Protein AF-A0AAP5JY14-F1 (afdb_monomer)

Sequence (94 aa):
MHPDQSAIIVQSLVLEIAELKVFYSMFVTVSALSHNLTVKIESKDKGYQDMYYGFLGYPVSQAADITVFKATVVPVKKPRLKGGFPGKNRVYTL

Seconda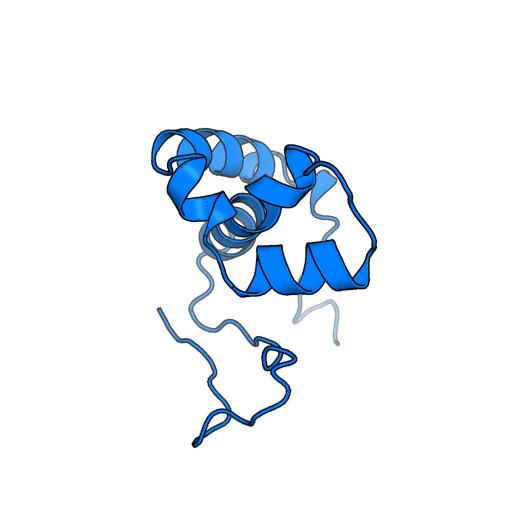ry structure (DSSP, 8-state):
--TTT-----GGG-HHHHHHHHHHHTTS-HHHHHT-HHHHHHHHHTT-SS--HHHHTHHHHHHHHHHHTT-SEEE-PPP--TT--SS---EEE-

Mean predicted aligned error: 7.08 Å

Structure (mmCIF, N/CA/C/O backbone):
data_AF-A0AAP5JY14-F1
#
_entry.id   AF-A0AAP5JY14-F1
#
loop_
_atom_site.group_PDB
_atom_site.id
_atom_site.type_symbol
_atom_site.label_atom_id
_atom_site.label_alt_id
_atom_site.label_comp_id
_atom_site.label_asym_id
_atom_site.label_entity_id
_atom_site.label_seq_id
_atom_site.pdbx_PDB_ins_code
_atom_site.Cartn_x
_atom_site.Cartn_y
_atom_site.Cartn_z
_atom_site.occupancy
_atom_site.B_iso_or_equiv
_atom_site.auth_seq_id
_atom_site.auth_comp_id
_atom_site.auth_asym_id
_atom_site.auth_atom_id
_atom_site.pdbx_PDB_model_num
ATOM 1 N N . MET A 1 1 ? 14.930 -18.155 -5.246 1.00 64.88 1 MET A N 1
ATOM 2 C CA . MET A 1 1 ? 14.545 -17.098 -6.205 1.00 64.88 1 MET A CA 1
ATOM 3 C C . MET A 1 1 ? 15.746 -16.868 -7.102 1.00 64.88 1 MET A C 1
ATOM 5 O O . MET A 1 1 ? 16.837 -16.725 -6.562 1.00 64.88 1 MET A O 1
ATOM 9 N N . HIS A 1 2 ? 15.562 -16.917 -8.419 1.00 83.50 2 HIS A N 1
ATOM 10 C CA . HIS A 1 2 ? 16.630 -16.733 -9.404 1.00 83.50 2 HIS A CA 1
ATOM 11 C C . HIS A 1 2 ? 16.506 -15.316 -10.000 1.00 83.50 2 HIS A C 1
ATOM 13 O O . HI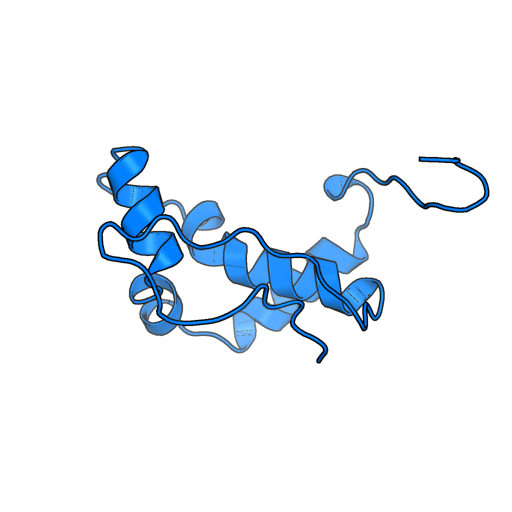S A 1 2 ? 15.422 -14.997 -10.492 1.00 83.50 2 HIS A O 1
ATOM 19 N N . PRO A 1 3 ? 17.530 -14.440 -9.901 1.00 82.25 3 PRO A N 1
ATOM 20 C CA . PRO A 1 3 ? 17.420 -13.025 -10.295 1.00 82.25 3 PRO A CA 1
ATOM 21 C C . PRO A 1 3 ? 17.064 -12.791 -11.771 1.00 82.25 3 PRO A C 1
ATOM 23 O O . PRO A 1 3 ? 16.471 -11.778 -12.115 1.00 82.25 3 PRO A O 1
ATOM 26 N N . ASP A 1 4 ? 17.403 -13.737 -12.640 1.00 89.56 4 ASP A N 1
ATOM 27 C CA . ASP A 1 4 ? 17.100 -13.756 -14.075 1.00 89.56 4 ASP A CA 1
ATOM 28 C C . ASP A 1 4 ? 15.634 -14.104 -14.387 1.00 89.56 4 ASP A C 1
ATOM 30 O O . ASP A 1 4 ? 15.144 -13.823 -15.477 1.00 89.56 4 ASP A O 1
ATOM 34 N N . GLN A 1 5 ? 14.915 -14.682 -13.423 1.00 89.69 5 GLN A N 1
ATOM 35 C CA . GLN A 1 5 ? 13.518 -15.115 -13.562 1.00 89.69 5 GLN A CA 1
ATOM 36 C C . GLN A 1 5 ? 12.573 -14.354 -12.629 1.00 89.69 5 GLN A C 1
ATOM 38 O O . GLN A 1 5 ? 11.372 -14.621 -12.585 1.00 89.69 5 GLN A O 1
ATOM 43 N N . SER A 1 6 ? 13.103 -13.465 -11.793 1.00 90.88 6 SER A N 1
ATOM 44 C CA . SER A 1 6 ? 12.348 -12.801 -10.737 1.00 90.88 6 SER A CA 1
ATOM 45 C C . SER A 1 6 ? 12.876 -11.396 -10.507 1.00 90.88 6 SER A C 1
ATOM 47 O O . SER A 1 6 ? 14.051 -11.211 -10.209 1.00 90.88 6 SER A O 1
ATOM 49 N N . ALA A 1 7 ? 11.983 -10.412 -10.561 1.00 92.12 7 ALA A N 1
ATOM 50 C CA . ALA A 1 7 ? 12.304 -9.051 -10.165 1.00 92.12 7 ALA A CA 1
ATOM 51 C C . ALA A 1 7 ? 12.162 -8.907 -8.643 1.00 92.12 7 ALA A C 1
ATOM 53 O O . ALA A 1 7 ? 11.082 -9.114 -8.088 1.00 92.12 7 ALA A O 1
ATOM 54 N N . ILE A 1 8 ? 13.252 -8.537 -7.972 1.00 93.06 8 ILE A N 1
ATOM 55 C CA . ILE A 1 8 ? 13.233 -8.082 -6.581 1.00 93.06 8 ILE A CA 1
ATOM 56 C C . ILE A 1 8 ? 13.512 -6.588 -6.610 1.00 93.06 8 ILE A C 1
ATOM 58 O O . ILE A 1 8 ? 14.533 -6.151 -7.136 1.00 93.06 8 ILE A O 1
ATOM 62 N N . ILE A 1 9 ? 12.595 -5.814 -6.048 1.00 93.56 9 ILE A N 1
ATOM 63 C CA . ILE A 1 9 ? 12.647 -4.356 -6.063 1.00 93.56 9 ILE A CA 1
ATOM 64 C C . ILE A 1 9 ? 12.457 -3.802 -4.656 1.00 93.56 9 ILE A C 1
ATOM 66 O O . ILE A 1 9 ? 11.860 -4.441 -3.788 1.00 93.56 9 ILE A O 1
ATOM 70 N N . VAL A 1 10 ? 12.934 -2.579 -4.448 1.00 96.31 10 VAL A N 1
ATOM 71 C CA . VAL A 1 10 ? 12.615 -1.792 -3.258 1.00 96.31 10 VAL A CA 1
ATOM 72 C C . VAL A 1 10 ? 11.450 -0.876 -3.617 1.00 96.31 10 VAL A C 1
ATOM 74 O O . VAL A 1 10 ? 11.593 -0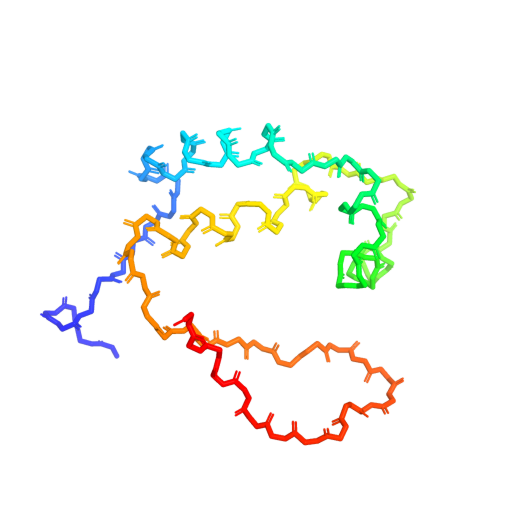.025 -4.488 1.00 96.31 10 VAL A O 1
ATOM 77 N N . GLN A 1 11 ? 10.302 -1.047 -2.953 1.00 96.56 11 GLN A N 1
ATOM 78 C CA . GLN A 1 11 ? 9.054 -0.333 -3.269 1.00 96.56 11 GLN A CA 1
ATOM 79 C C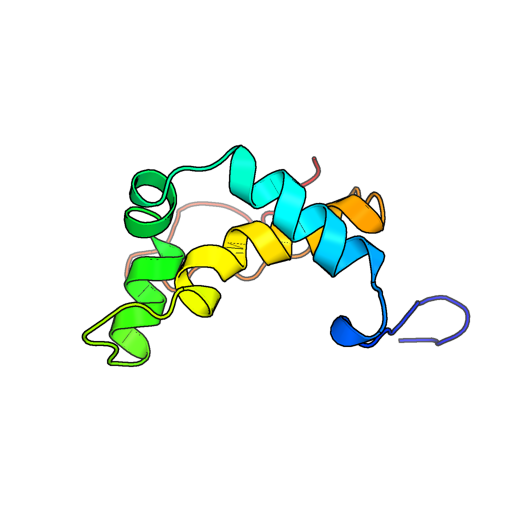 . GLN A 1 11 ? 9.239 1.191 -3.335 1.00 96.56 11 GLN A C 1
ATOM 81 O O . GLN A 1 11 ? 8.721 1.836 -4.239 1.00 96.56 11 GLN A O 1
ATOM 86 N N . SER A 1 12 ? 10.034 1.764 -2.429 1.00 96.62 12 SER A N 1
ATOM 87 C CA . SER A 1 12 ? 10.277 3.209 -2.376 1.00 96.62 12 SER A CA 1
ATOM 88 C C . SER A 1 12 ? 11.100 3.754 -3.547 1.00 96.62 12 SER A C 1
ATOM 90 O O . SER A 1 12 ? 11.219 4.968 -3.677 1.00 96.62 12 SER A O 1
ATOM 92 N N . LEU A 1 13 ? 11.699 2.886 -4.369 1.00 97.69 13 LEU A N 1
ATOM 93 C CA . LEU A 1 13 ? 12.449 3.273 -5.568 1.00 97.69 13 LEU A CA 1
ATOM 94 C C . LEU A 1 13 ? 11.589 3.256 -6.843 1.00 97.69 13 LEU A C 1
ATOM 96 O O . LEU A 1 13 ? 12.098 3.583 -7.909 1.00 97.69 13 LEU A O 1
ATOM 100 N N . VAL A 1 14 ? 10.305 2.894 -6.744 1.00 97.19 14 VAL A N 1
ATOM 101 C CA . VAL A 1 14 ? 9.354 2.889 -7.866 1.00 97.19 14 VAL A CA 1
ATOM 102 C C . VAL A 1 14 ? 8.351 4.024 -7.660 1.00 97.19 14 VAL A C 1
ATOM 104 O O . VAL A 1 14 ? 7.405 3.905 -6.877 1.00 97.19 14 VAL A O 1
ATOM 107 N N . LEU A 1 15 ? 8.579 5.154 -8.330 1.00 97.38 15 LEU A N 1
ATOM 108 C CA . LEU A 1 15 ? 7.795 6.383 -8.146 1.00 97.38 15 LEU A CA 1
ATOM 109 C C . LEU A 1 15 ? 6.334 6.212 -8.578 1.00 97.38 15 LEU A C 1
ATOM 111 O O . LEU A 1 15 ? 5.431 6.758 -7.945 1.00 97.38 15 LEU A O 1
ATOM 115 N N . GLU A 1 16 ? 6.095 5.374 -9.580 1.00 97.81 16 GLU A N 1
ATOM 116 C CA . GLU A 1 16 ? 4.775 5.055 -10.116 1.00 97.81 16 GLU A CA 1
ATOM 117 C C . GLU A 1 16 ? 3.857 4.455 -9.044 1.00 97.81 16 GLU A C 1
ATOM 119 O O . GLU A 1 16 ? 2.648 4.685 -9.061 1.00 97.81 16 GLU A O 1
ATOM 124 N N . ILE A 1 17 ? 4.412 3.731 -8.063 1.00 97.75 17 ILE A N 1
ATOM 125 C CA . ILE A 1 17 ? 3.628 3.220 -6.931 1.00 97.75 17 ILE A CA 1
ATOM 126 C C . ILE A 1 17 ? 3.138 4.373 -6.054 1.00 97.75 17 ILE A C 1
ATOM 128 O O . ILE A 1 17 ? 1.985 4.373 -5.616 1.00 97.75 17 ILE A O 1
ATOM 132 N N . ALA A 1 18 ? 4.000 5.356 -5.782 1.00 96.56 18 ALA A N 1
ATOM 133 C CA . ALA A 1 18 ? 3.634 6.512 -4.972 1.00 96.56 18 ALA A CA 1
ATOM 134 C C . ALA A 1 18 ? 2.548 7.350 -5.664 1.00 96.56 18 ALA A C 1
ATOM 136 O O . ALA A 1 18 ? 1.568 7.724 -5.018 1.00 96.56 18 ALA A O 1
ATOM 137 N N . GLU A 1 19 ? 2.676 7.572 -6.973 1.00 98.00 19 GLU A N 1
ATOM 138 C CA . GLU A 1 19 ? 1.668 8.270 -7.779 1.00 98.00 19 GLU A CA 1
ATOM 139 C C . GLU A 1 19 ? 0.338 7.509 -7.807 1.00 98.00 19 GLU A C 1
ATOM 141 O O . GLU A 1 19 ? -0.719 8.070 -7.500 1.00 98.00 19 GLU A O 1
ATOM 146 N N . LEU A 1 20 ? 0.375 6.204 -8.089 1.00 97.88 20 LEU A N 1
ATOM 147 C CA . LEU A 1 20 ? -0.830 5.384 -8.175 1.00 97.88 20 LEU A CA 1
ATOM 148 C C . LEU A 1 20 ? -1.554 5.276 -6.830 1.00 97.88 20 LEU A C 1
ATOM 150 O O . LEU A 1 20 ? -2.783 5.335 -6.782 1.00 97.88 20 LEU A O 1
ATOM 154 N N . LYS A 1 21 ? -0.809 5.210 -5.724 1.00 97.25 21 LYS A N 1
ATOM 155 C CA . LYS A 1 21 ? -1.370 5.285 -4.370 1.00 97.25 21 LYS A CA 1
ATOM 156 C C . LYS A 1 21 ? -2.130 6.592 -4.145 1.00 97.25 21 LYS A C 1
ATOM 158 O O . LYS A 1 21 ? -3.201 6.560 -3.537 1.00 97.25 21 LYS A O 1
ATOM 163 N N . VAL A 1 22 ? -1.595 7.728 -4.601 1.00 97.31 22 VAL A N 1
ATOM 164 C CA . VAL A 1 22 ? -2.282 9.024 -4.487 1.00 97.31 22 VAL A CA 1
ATOM 165 C C . VAL A 1 22 ? -3.582 8.989 -5.282 1.00 97.31 22 VAL A C 1
ATOM 167 O O . VAL A 1 22 ? -4.629 9.280 -4.705 1.00 97.31 22 VAL A O 1
ATOM 170 N N . PHE A 1 23 ? -3.565 8.533 -6.535 1.00 97.88 23 PHE A N 1
ATOM 171 C CA . PHE A 1 23 ? -4.794 8.404 -7.323 1.00 97.88 23 PHE A CA 1
ATOM 172 C C . PHE A 1 23 ? -5.819 7.480 -6.657 1.00 97.88 23 PHE A C 1
ATOM 174 O O . PHE A 1 23 ? -6.983 7.847 -6.517 1.00 97.88 23 PHE A O 1
ATOM 181 N N . TYR A 1 24 ? -5.396 6.314 -6.167 1.00 97.75 24 TYR A N 1
ATOM 182 C CA . TYR A 1 24 ? -6.287 5.382 -5.472 1.00 97.75 24 TYR A CA 1
ATOM 183 C C . TYR A 1 24 ? -6.862 5.954 -4.178 1.00 97.75 24 TYR A C 1
ATOM 185 O O . TYR A 1 24 ? -8.021 5.684 -3.858 1.00 97.75 24 TYR A O 1
ATOM 193 N N . SER A 1 25 ? -6.110 6.797 -3.465 1.00 96.62 25 SER A N 1
ATOM 194 C CA . SER A 1 25 ? -6.615 7.458 -2.257 1.00 96.62 25 SER A CA 1
ATOM 195 C C . SER A 1 25 ? -7.800 8.392 -2.522 1.00 96.62 25 SER A C 1
ATOM 197 O O . SER A 1 25 ? -8.600 8.616 -1.619 1.00 96.62 25 SER A O 1
ATOM 199 N N . MET A 1 26 ? -7.973 8.874 -3.758 1.00 97.50 26 MET A N 1
ATOM 200 C CA . MET A 1 26 ? -9.102 9.731 -4.142 1.00 97.50 26 MET A CA 1
ATOM 201 C C . MET A 1 26 ? -10.409 8.948 -4.356 1.00 97.50 26 MET A C 1
ATOM 203 O O . MET A 1 26 ? -11.477 9.552 -4.411 1.00 97.50 26 MET A O 1
ATOM 207 N N . PHE A 1 27 ? -10.350 7.614 -4.452 1.00 96.56 27 PHE A N 1
ATOM 208 C CA . PHE A 1 27 ? -11.511 6.750 -4.712 1.00 96.56 27 PHE A CA 1
ATOM 209 C C . PHE A 1 27 ? -12.019 5.996 -3.478 1.00 96.56 27 PHE A C 1
ATOM 211 O O . PHE A 1 27 ? -12.988 5.242 -3.569 1.00 96.56 27 PHE A O 1
ATOM 218 N N . VAL A 1 28 ? -11.383 6.172 -2.320 1.00 95.06 28 VAL A N 1
ATOM 219 C CA . VAL A 1 28 ? -11.735 5.457 -1.091 1.00 95.06 28 VAL A CA 1
ATOM 220 C C . VAL A 1 28 ? -11.931 6.428 0.062 1.00 95.06 28 VAL A C 1
ATOM 222 O O . VAL A 1 28 ? -11.169 7.370 0.255 1.00 95.06 28 VAL A O 1
ATOM 225 N N . THR A 1 29 ? -12.970 6.197 0.860 1.00 95.81 29 THR A N 1
ATOM 226 C CA . THR A 1 29 ? -13.247 7.033 2.027 1.00 95.81 29 THR A CA 1
ATOM 227 C C . THR A 1 29 ? -12.479 6.544 3.252 1.00 95.81 29 THR A C 1
ATOM 229 O O . THR A 1 29 ? -12.245 5.347 3.440 1.00 95.81 29 THR A O 1
ATOM 232 N N . VAL A 1 30 ? -12.164 7.476 4.154 1.00 94.25 30 VAL A N 1
ATOM 233 C CA . VAL A 1 30 ? -11.595 7.171 5.478 1.00 94.25 30 VAL A CA 1
ATOM 234 C C . VAL A 1 30 ? -12.472 6.175 6.240 1.00 94.25 30 VAL A C 1
ATOM 236 O O . VAL A 1 30 ? -11.955 5.249 6.855 1.00 94.25 30 VAL A O 1
ATOM 239 N N . SER A 1 31 ? -13.800 6.321 6.168 1.00 94.38 31 SER A N 1
ATOM 240 C CA . SER A 1 31 ? -14.740 5.405 6.825 1.00 94.38 31 SER A CA 1
ATOM 241 C C . SER A 1 31 ? -14.566 3.965 6.330 1.00 94.38 31 SER A C 1
ATOM 243 O O . SER A 1 31 ? -14.404 3.059 7.149 1.00 94.38 31 SER A O 1
ATOM 245 N N . ALA A 1 32 ? -14.499 3.747 5.012 1.00 93.94 32 ALA A N 1
ATOM 246 C CA . ALA A 1 32 ? -14.308 2.411 4.449 1.00 93.94 32 ALA A CA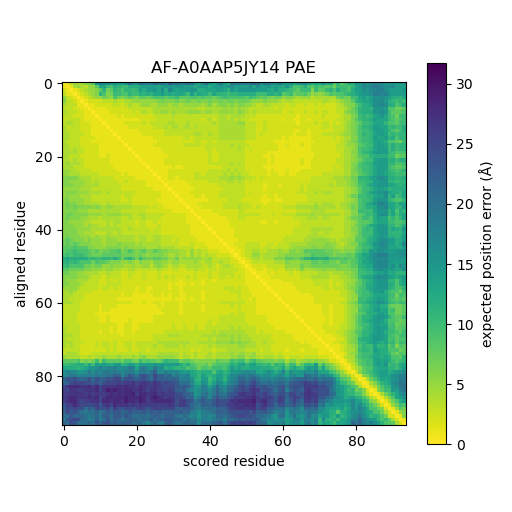 1
ATOM 247 C C . ALA A 1 32 ? -13.012 1.749 4.955 1.00 93.94 32 ALA A C 1
ATOM 249 O O . ALA A 1 32 ? -13.028 0.584 5.361 1.00 93.94 32 ALA A O 1
ATOM 250 N N . LEU A 1 33 ? -11.906 2.501 5.002 1.00 93.19 33 LEU A N 1
ATOM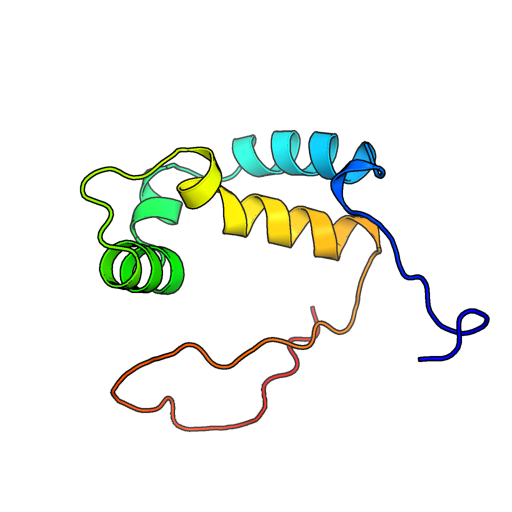 251 C CA . LEU A 1 33 ? -10.624 2.004 5.515 1.00 93.19 33 LEU A CA 1
ATOM 252 C C . LEU A 1 33 ? -10.675 1.714 7.022 1.00 93.19 33 LEU A C 1
ATOM 254 O O . LEU A 1 33 ? -10.197 0.669 7.463 1.00 93.19 33 LEU A O 1
ATOM 258 N N . SER A 1 34 ? -11.315 2.579 7.810 1.00 90.81 34 SER A N 1
ATOM 259 C CA . SER A 1 34 ? -11.443 2.416 9.266 1.00 90.81 34 SER A CA 1
ATOM 260 C C . SER A 1 34 ? -12.299 1.209 9.661 1.00 90.81 34 SER A C 1
ATOM 262 O O . SER A 1 34 ? -12.130 0.651 10.748 1.00 90.81 34 SER A O 1
ATOM 264 N N . HIS A 1 35 ? -13.211 0.777 8.785 1.00 91.12 35 HIS A N 1
ATOM 265 C CA . HIS A 1 35 ? -14.024 -0.423 8.983 1.00 91.12 35 HIS A CA 1
ATOM 266 C C . HIS A 1 35 ? -13.382 -1.709 8.435 1.00 91.12 35 HIS A C 1
ATOM 268 O O . HIS A 1 35 ? -13.915 -2.794 8.682 1.00 91.12 35 HIS A O 1
ATOM 274 N N . ASN A 1 36 ? -12.228 -1.634 7.762 1.00 91.25 36 ASN A N 1
ATOM 275 C CA . ASN A 1 36 ? -11.516 -2.812 7.273 1.00 91.25 36 ASN A CA 1
ATOM 276 C C . ASN A 1 36 ? -11.078 -3.723 8.438 1.00 91.25 36 ASN A C 1
ATOM 278 O O . ASN A 1 36 ? -10.378 -3.302 9.361 1.00 91.25 36 ASN A O 1
ATOM 282 N N . LEU A 1 37 ? -11.480 -4.998 8.390 1.00 87.88 37 LEU A N 1
ATOM 283 C CA . LEU A 1 37 ? -11.257 -5.943 9.486 1.00 87.88 37 LEU A CA 1
ATOM 284 C C . LEU A 1 37 ? -9.767 -6.187 9.771 1.00 87.88 37 LEU A C 1
ATOM 286 O O . LEU A 1 37 ? -9.378 -6.266 10.935 1.00 87.88 37 LEU A O 1
ATOM 290 N N . THR A 1 38 ? -8.937 -6.270 8.730 1.00 88.06 38 THR A N 1
ATOM 291 C CA . THR A 1 38 ? -7.491 -6.486 8.867 1.00 88.06 38 THR A CA 1
ATOM 292 C C . THR A 1 38 ? -6.831 -5.279 9.523 1.00 88.06 38 THR A C 1
ATOM 294 O O . THR A 1 38 ? -6.136 -5.448 10.521 1.00 88.06 38 THR A O 1
ATOM 297 N N . VAL A 1 39 ? -7.136 -4.062 9.054 1.00 89.88 39 VAL A N 1
ATOM 298 C CA . VAL A 1 39 ? -6.626 -2.810 9.646 1.00 89.88 39 VAL A CA 1
ATOM 299 C C . VAL A 1 39 ? -6.991 -2.729 11.130 1.00 89.88 39 VAL A C 1
ATOM 301 O O . VAL A 1 39 ? -6.133 -2.447 11.967 1.00 89.88 39 VAL A O 1
ATOM 304 N N . LYS A 1 40 ? -8.241 -3.046 11.489 1.00 88.12 40 LYS A N 1
ATOM 305 C CA . LYS A 1 40 ? -8.704 -3.018 12.886 1.00 88.12 40 LYS A CA 1
ATOM 306 C C . LYS A 1 40 ? -8.003 -4.041 13.775 1.00 88.12 40 LYS A C 1
ATOM 308 O O . LYS A 1 40 ? -7.658 -3.712 14.907 1.00 88.12 40 LYS A O 1
ATOM 313 N N . ILE A 1 41 ? -7.841 -5.278 13.303 1.00 88.94 41 ILE A N 1
ATOM 314 C CA . ILE A 1 41 ? -7.167 -6.332 14.075 1.00 88.94 41 ILE A CA 1
ATOM 315 C C . ILE A 1 41 ? -5.702 -5.961 14.270 1.00 88.94 41 ILE A C 1
ATOM 317 O O . ILE A 1 41 ? -5.216 -5.952 15.397 1.00 88.94 41 ILE A O 1
ATOM 321 N N . GLU A 1 42 ? -5.016 -5.582 13.196 1.00 89.31 42 GLU A N 1
ATOM 322 C CA . GLU A 1 42 ? -3.600 -5.256 13.271 1.00 89.31 42 GLU A CA 1
ATOM 323 C C . GLU A 1 42 ? -3.316 -4.003 14.103 1.00 89.31 42 GLU A C 1
ATOM 325 O O . GLU A 1 42 ? -2.308 -3.963 14.803 1.00 89.31 42 GLU A O 1
ATOM 330 N N . SER A 1 43 ? -4.189 -2.995 14.055 1.00 90.31 43 SER A N 1
ATOM 331 C CA . SER A 1 43 ? -4.082 -1.805 14.904 1.00 90.31 43 SER A CA 1
ATOM 332 C C . SER A 1 43 ? -4.171 -2.158 16.386 1.00 90.31 43 SER A C 1
ATOM 334 O O . SER A 1 43 ? -3.397 -1.639 17.187 1.00 90.31 43 SER A O 1
ATOM 336 N N . LYS A 1 44 ? -5.089 -3.062 16.752 1.00 89.31 44 LYS A N 1
ATOM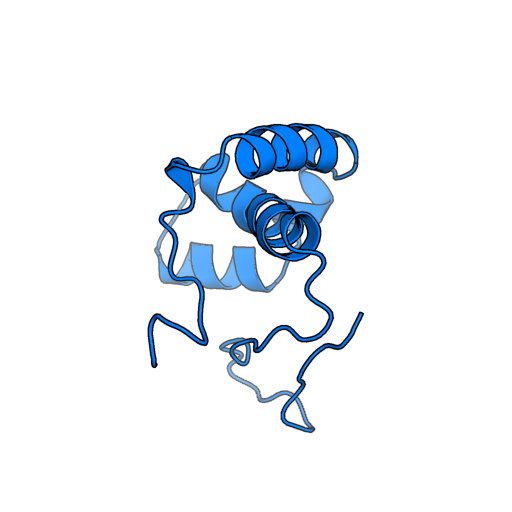 337 C CA . LYS A 1 44 ? -5.230 -3.549 18.131 1.00 89.31 44 LYS A CA 1
ATOM 338 C C . LYS A 1 44 ? -4.022 -4.372 18.564 1.00 89.31 44 LYS A C 1
ATOM 340 O O . LYS A 1 44 ? -3.498 -4.134 19.645 1.00 89.31 44 LYS A O 1
ATOM 345 N N . ASP A 1 45 ? -3.563 -5.289 17.714 1.00 89.31 45 ASP A N 1
ATOM 346 C CA . ASP A 1 45 ? -2.392 -6.131 17.990 1.00 89.31 45 ASP A CA 1
ATOM 347 C C . ASP A 1 45 ? -1.117 -5.290 18.180 1.00 89.31 45 ASP A C 1
ATOM 349 O O . ASP A 1 45 ? -0.253 -5.647 18.978 1.00 89.31 45 ASP A O 1
ATOM 353 N N . LYS A 1 46 ? -1.007 -4.159 17.470 1.00 88.56 46 LYS A N 1
ATOM 354 C CA . LYS A 1 46 ? 0.094 -3.192 17.603 1.00 88.56 46 LYS A CA 1
ATOM 355 C C . LYS A 1 46 ? -0.107 -2.180 18.746 1.00 88.56 46 LYS A C 1
ATOM 357 O O . LYS A 1 46 ? 0.792 -1.386 19.001 1.00 88.56 46 LYS A O 1
ATOM 362 N N . GLY A 1 47 ? -1.252 -2.205 19.434 1.00 91.00 47 GLY A N 1
ATOM 363 C CA . GLY A 1 47 ? -1.547 -1.330 20.574 1.00 91.00 47 GLY A CA 1
ATOM 364 C C . GLY A 1 47 ? -1.815 0.136 20.217 1.00 91.00 47 GLY A C 1
ATOM 365 O O . GLY A 1 47 ? -1.691 1.002 21.082 1.00 91.00 47 GLY A O 1
ATOM 366 N N . TYR A 1 48 ? -2.168 0.435 18.965 1.00 88.44 48 TYR A N 1
ATOM 367 C CA . TYR A 1 48 ? -2.443 1.807 18.541 1.00 88.44 48 TYR A CA 1
ATOM 368 C C . TYR A 1 48 ? -3.744 2.326 19.158 1.00 88.44 48 TYR A C 1
ATOM 370 O O . TYR A 1 48 ? -4.795 1.701 19.015 1.00 88.44 48 TYR A O 1
ATOM 378 N N . GLN A 1 49 ? -3.654 3.478 19.826 1.00 84.44 49 GLN A N 1
ATOM 379 C CA . GLN A 1 49 ? -4.814 4.231 20.317 1.00 84.44 49 GLN A CA 1
ATOM 380 C C . GLN A 1 49 ? -5.428 5.075 19.195 1.00 84.44 49 GLN A C 1
ATOM 382 O O . GLN A 1 49 ? -6.640 5.063 19.010 1.00 84.44 49 GLN A O 1
ATOM 387 N N . ASP A 1 50 ? -4.568 5.705 18.389 1.00 86.88 50 ASP A N 1
ATOM 388 C CA . ASP A 1 50 ? -4.932 6.471 17.203 1.00 86.88 50 ASP A CA 1
ATOM 389 C C . ASP A 1 50 ? -4.314 5.857 15.949 1.00 86.88 50 ASP A C 1
ATOM 391 O O . ASP A 1 50 ? -3.203 5.320 15.963 1.00 86.88 50 ASP A O 1
ATOM 395 N N . MET A 1 51 ? -5.036 5.955 14.835 1.00 89.00 51 MET A N 1
ATOM 396 C CA . MET A 1 51 ? -4.583 5.394 13.571 1.00 89.00 51 MET A CA 1
ATOM 397 C C . MET A 1 51 ? -3.700 6.386 12.815 1.00 89.00 51 MET A C 1
ATOM 399 O O . MET A 1 51 ? -4.170 7.433 12.369 1.00 89.00 51 MET A O 1
ATOM 403 N N . TYR A 1 52 ? -2.437 6.031 12.574 1.00 90.50 52 TYR A N 1
ATOM 404 C CA . TYR A 1 52 ? -1.605 6.793 11.645 1.00 90.50 52 TYR A CA 1
ATOM 405 C C . TYR A 1 52 ? -2.186 6.726 10.232 1.00 90.50 52 TYR A C 1
ATOM 407 O O . TYR A 1 52 ? -2.522 5.644 9.750 1.00 90.50 52 TYR A O 1
ATOM 415 N N . TYR A 1 53 ? -2.223 7.857 9.525 1.00 90.81 53 TYR A N 1
ATOM 416 C CA . TYR A 1 53 ? -2.728 7.916 8.148 1.00 90.81 53 TYR A CA 1
ATOM 417 C C . TYR A 1 53 ? -2.035 6.907 7.222 1.00 90.81 53 TYR A C 1
ATOM 419 O O . TYR A 1 53 ? -2.687 6.204 6.454 1.00 90.81 53 TYR A O 1
ATOM 427 N N . GLY A 1 54 ? -0.709 6.773 7.346 1.00 91.19 54 GLY A N 1
ATOM 428 C CA . GLY A 1 54 ? 0.062 5.796 6.577 1.00 91.19 54 GLY A CA 1
ATOM 429 C C . GLY A 1 54 ? -0.351 4.349 6.853 1.00 91.19 54 GLY A C 1
ATOM 430 O O . GLY A 1 54 ? -0.367 3.538 5.930 1.00 91.19 54 GLY A O 1
ATOM 431 N N . PHE A 1 55 ? -0.743 4.040 8.092 1.00 93.12 55 PHE A N 1
ATOM 432 C CA . PHE A 1 55 ? -1.268 2.728 8.448 1.00 93.12 55 PHE A CA 1
ATOM 433 C C . PHE A 1 55 ? -2.694 2.549 7.924 1.00 93.12 55 PHE A C 1
ATOM 435 O O . PHE A 1 55 ? -2.989 1.558 7.273 1.00 93.12 55 PHE A O 1
ATOM 442 N N . LEU A 1 56 ? -3.574 3.532 8.114 1.00 94.75 56 LEU A N 1
ATOM 443 C CA . LEU A 1 56 ? -4.936 3.470 7.584 1.00 94.75 56 LEU A CA 1
ATOM 444 C C . LEU A 1 56 ? -4.954 3.262 6.058 1.00 94.75 56 LEU A C 1
ATOM 446 O O . LEU A 1 56 ? -5.769 2.503 5.538 1.00 94.75 56 LEU A O 1
ATOM 450 N N . GLY A 1 57 ? -4.032 3.919 5.353 1.00 94.62 57 GLY A N 1
ATOM 451 C CA . GLY A 1 57 ? -3.888 3.865 3.902 1.00 94.62 57 GLY A CA 1
ATOM 452 C C . GLY A 1 57 ? -3.048 2.703 3.364 1.00 94.62 57 GLY A C 1
ATOM 453 O O . GLY A 1 57 ? -2.875 2.627 2.146 1.00 94.62 57 GLY A O 1
ATOM 454 N N . TYR A 1 58 ? -2.515 1.795 4.196 1.00 94.50 58 TYR A N 1
ATOM 455 C CA . TYR A 1 58 ? -1.689 0.689 3.683 1.00 94.50 58 TYR A CA 1
ATOM 456 C C . TYR A 1 58 ? -2.433 -0.212 2.676 1.00 94.50 58 TYR A C 1
ATOM 458 O O . TYR A 1 58 ? -1.800 -0.607 1.697 1.00 94.50 58 TYR A O 1
ATOM 466 N N . PRO A 1 59 ? -3.749 -0.498 2.809 1.00 95.25 59 PRO A N 1
ATOM 467 C CA . PRO A 1 59 ? -4.461 -1.298 1.810 1.00 95.25 59 PRO A CA 1
ATOM 468 C C . PRO A 1 59 ? -4.515 -0.618 0.435 1.00 95.25 59 PRO A C 1
ATOM 470 O O . PRO A 1 59 ? -4.458 -1.287 -0.592 1.00 95.25 59 PRO A O 1
ATOM 473 N N . VAL A 1 60 ? -4.570 0.717 0.409 1.00 96.94 60 VAL A N 1
ATOM 474 C CA . VAL A 1 60 ? -4.512 1.515 -0.827 1.00 96.94 60 VAL A CA 1
ATOM 475 C C . VAL A 1 60 ? -3.128 1.404 -1.465 1.00 96.94 60 VAL A C 1
ATOM 477 O O . VAL A 1 60 ? -3.015 1.215 -2.673 1.00 96.94 60 VAL A O 1
ATOM 480 N N . SER A 1 61 ? -2.076 1.459 -0.640 1.00 96.31 61 SER A N 1
ATOM 481 C CA . SER A 1 61 ? -0.696 1.237 -1.086 1.00 96.31 61 SER A CA 1
ATOM 482 C C . SER A 1 61 ? -0.516 -0.156 -1.693 1.00 96.31 61 SER A C 1
ATOM 484 O O . SER A 1 61 ? 0.059 -0.274 -2.765 1.00 96.31 61 SER A O 1
ATOM 486 N N . GLN A 1 62 ? -1.076 -1.194 -1.063 1.00 95.62 62 GLN A N 1
ATOM 487 C CA . GLN A 1 62 ? -1.012 -2.568 -1.572 1.00 95.62 62 GLN A CA 1
ATOM 488 C C . GLN A 1 62 ? -1.750 -2.741 -2.899 1.00 95.62 62 GLN A C 1
ATOM 490 O O . GLN A 1 62 ? -1.285 -3.478 -3.766 1.00 95.62 62 GLN A O 1
ATOM 495 N N . ALA A 1 63 ? -2.893 -2.071 -3.074 1.00 96.19 63 ALA A N 1
ATOM 496 C CA . ALA A 1 63 ? -3.582 -2.070 -4.357 1.00 96.19 63 ALA A CA 1
ATOM 497 C C . ALA A 1 63 ? -2.675 -1.487 -5.450 1.00 96.19 63 ALA A C 1
ATOM 499 O O . ALA A 1 63 ? -2.523 -2.117 -6.492 1.00 96.19 63 ALA A O 1
ATOM 500 N N . ALA A 1 64 ? -2.007 -0.359 -5.177 1.00 97.50 64 ALA A N 1
ATOM 501 C CA . ALA A 1 64 ? -1.052 0.247 -6.103 1.00 97.50 64 ALA A CA 1
ATOM 502 C C . ALA A 1 64 ? 0.146 -0.676 -6.412 1.00 97.50 64 ALA A C 1
ATOM 504 O O . ALA A 1 64 ? 0.498 -0.832 -7.583 1.00 97.50 64 ALA A O 1
ATOM 505 N N . ASP A 1 65 ? 0.716 -1.337 -5.393 1.00 96.88 65 ASP A N 1
ATOM 506 C CA . ASP A 1 65 ? 1.811 -2.310 -5.545 1.00 96.88 65 ASP A CA 1
ATOM 507 C C . ASP A 1 65 ? 1.435 -3.455 -6.506 1.00 96.88 65 ASP A C 1
ATOM 509 O O . ASP A 1 65 ? 2.256 -3.902 -7.299 1.00 96.88 65 ASP A O 1
ATOM 513 N N . ILE A 1 66 ? 0.190 -3.939 -6.460 1.00 96.50 66 ILE A N 1
ATOM 514 C CA . ILE A 1 66 ? -0.289 -5.035 -7.320 1.00 96.50 66 ILE A CA 1
ATOM 515 C C . ILE A 1 66 ? -0.508 -4.547 -8.756 1.00 96.50 66 ILE A C 1
ATOM 517 O O . ILE A 1 66 ? -0.100 -5.200 -9.724 1.00 96.50 66 ILE A O 1
ATOM 521 N N . THR A 1 67 ? -1.176 -3.406 -8.908 1.00 96.88 67 THR A N 1
ATOM 522 C CA . THR A 1 67 ? -1.646 -2.929 -10.212 1.00 96.88 67 THR A CA 1
ATOM 523 C C . THR A 1 67 ? -0.536 -2.335 -11.066 1.00 96.88 67 THR A C 1
ATOM 525 O O . THR A 1 67 ? -0.596 -2.483 -12.288 1.00 96.88 67 THR A O 1
ATOM 528 N N . VAL A 1 68 ? 0.500 -1.731 -10.466 1.00 96.94 68 VAL A N 1
ATOM 529 C CA . VAL A 1 68 ? 1.631 -1.164 -11.226 1.00 96.94 68 VAL A CA 1
ATOM 530 C C . VAL A 1 68 ? 2.355 -2.237 -12.054 1.00 96.94 68 VAL A C 1
ATOM 532 O O . VAL A 1 68 ? 2.770 -1.979 -13.181 1.00 96.94 68 VAL A O 1
ATOM 535 N N . PHE A 1 69 ? 2.425 -3.473 -11.543 1.00 95.62 69 PHE A N 1
ATOM 536 C CA . PHE A 1 69 ? 3.046 -4.614 -12.228 1.00 95.62 69 PHE A CA 1
ATOM 537 C C . PHE A 1 69 ? 2.052 -5.461 -13.019 1.00 95.62 69 PHE A C 1
ATOM 539 O O . PHE A 1 69 ? 2.440 -6.487 -13.577 1.00 95.62 69 PHE A O 1
ATOM 546 N N . LYS A 1 70 ? 0.775 -5.055 -13.070 1.00 95.56 70 LYS A N 1
ATOM 547 C CA . LYS A 1 70 ? -0.303 -5.807 -13.732 1.00 95.56 70 LYS A CA 1
ATOM 548 C C . LYS A 1 70 ? -0.356 -7.266 -13.258 1.00 95.56 70 LYS A C 1
ATOM 550 O O . LYS A 1 70 ? -0.557 -8.180 -14.057 1.00 95.56 70 LYS A O 1
ATOM 555 N N . ALA A 1 71 ? -0.127 -7.492 -11.963 1.00 93.88 71 ALA A N 1
ATOM 556 C CA . ALA A 1 71 ? -0.062 -8.838 -11.416 1.00 93.88 71 ALA A CA 1
ATOM 557 C C . ALA A 1 71 ? -1.423 -9.539 -11.550 1.00 93.88 71 ALA A C 1
ATOM 559 O O . ALA A 1 71 ? -2.446 -9.036 -11.091 1.00 93.88 71 ALA A O 1
ATOM 560 N N . THR A 1 72 ? -1.427 -10.722 -12.162 1.00 95.06 72 THR A N 1
ATOM 561 C CA . THR A 1 72 ? -2.632 -11.553 -12.332 1.00 95.06 72 THR A CA 1
ATOM 562 C C . THR A 1 72 ? -2.822 -12.544 -11.188 1.00 95.06 72 THR A C 1
ATOM 564 O O . THR A 1 72 ? -3.915 -13.059 -10.981 1.00 95.06 72 THR A O 1
ATOM 567 N N . VAL A 1 73 ? -1.762 -12.823 -10.428 1.00 93.69 73 VAL A N 1
ATOM 568 C CA . VAL A 1 73 ? -1.741 -13.796 -9.335 1.00 93.69 73 VAL A CA 1
ATOM 569 C C . VAL A 1 73 ? -1.026 -13.173 -8.143 1.00 93.69 73 VAL A C 1
ATOM 571 O O . VAL A 1 73 ? 0.168 -12.886 -8.220 1.00 93.69 73 VAL A O 1
ATOM 574 N N . VAL A 1 74 ? -1.745 -12.990 -7.030 1.00 91.81 74 VAL A N 1
ATOM 575 C CA . VAL A 1 74 ? -1.186 -12.416 -5.797 1.00 91.81 74 VAL A CA 1
ATOM 576 C C . VAL A 1 74 ? -1.285 -13.432 -4.655 1.00 91.81 74 VAL A C 1
ATOM 578 O O . VAL A 1 74 ? -2.390 -13.742 -4.192 1.00 91.81 74 VAL A O 1
ATOM 581 N N . PRO A 1 75 ? -0.156 -13.979 -4.170 1.00 90.44 75 PRO A N 1
ATOM 582 C CA . PRO A 1 75 ? -0.168 -14.837 -2.996 1.00 90.44 75 PRO A CA 1
ATOM 583 C C . PRO A 1 75 ? -0.422 -13.987 -1.746 1.00 90.44 75 PRO A C 1
ATOM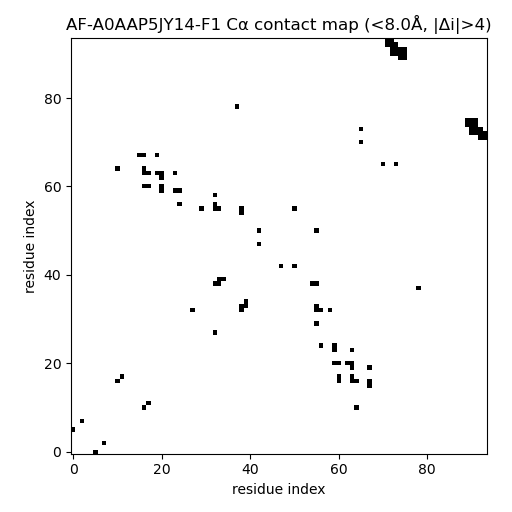 585 O O . PRO A 1 75 ? 0.330 -13.064 -1.444 1.00 90.44 75 PRO A O 1
ATOM 588 N N . VAL A 1 76 ? -1.470 -14.314 -0.988 1.00 84.56 76 VAL A N 1
ATOM 589 C CA . VAL A 1 76 ? -1.826 -13.587 0.239 1.00 84.56 76 VAL A CA 1
ATOM 590 C C . VAL A 1 76 ? -1.763 -14.481 1.469 1.00 84.56 76 VAL A C 1
ATOM 592 O O . VAL A 1 76 ? -2.050 -15.681 1.427 1.00 84.56 76 VAL A O 1
ATOM 595 N N . LYS A 1 77 ? -1.413 -13.886 2.611 1.00 75.06 77 LYS A N 1
ATOM 596 C CA . LYS A 1 77 ? -1.461 -14.574 3.902 1.00 75.06 77 LYS A CA 1
ATOM 597 C C . LYS A 1 77 ? -2.910 -14.681 4.383 1.00 75.06 77 LYS A C 1
ATOM 599 O O . LYS A 1 77 ? -3.699 -13.754 4.215 1.00 75.06 77 LYS A O 1
ATOM 604 N N . LYS A 1 78 ? -3.259 -15.793 5.040 1.00 67.06 78 LYS A N 1
ATOM 605 C CA . LYS A 1 78 ? -4.563 -15.915 5.710 1.00 67.06 78 LYS A CA 1
ATOM 606 C C . LYS A 1 78 ? -4.674 -14.864 6.826 1.00 67.06 78 LYS A C 1
ATOM 608 O O . LYS A 1 78 ? -3.741 -14.764 7.631 1.00 67.06 78 LYS A O 1
ATOM 613 N N . PRO A 1 79 ? -5.792 -14.120 6.913 1.00 60.47 79 PRO A N 1
ATOM 614 C CA . PRO A 1 79 ? -6.005 -13.191 8.014 1.00 60.47 79 PRO A CA 1
ATOM 615 C C . PRO A 1 79 ? -5.967 -13.948 9.346 1.00 60.47 79 PRO A C 1
ATOM 617 O O . PRO A 1 79 ? -6.515 -15.048 9.464 1.00 60.47 79 PRO A O 1
ATOM 620 N N . ARG A 1 80 ? -5.299 -13.371 10.354 1.00 54.47 80 ARG A N 1
ATOM 621 C CA . ARG A 1 80 ? -5.278 -13.900 11.726 1.00 54.47 80 ARG A CA 1
ATOM 622 C C . ARG A 1 80 ? -6.648 -13.676 12.370 1.00 54.47 80 ARG A C 1
ATOM 624 O O . ARG A 1 80 ? -6.844 -12.741 13.133 1.00 54.47 80 ARG A O 1
ATOM 631 N N . LEU A 1 81 ? -7.612 -14.531 12.053 1.00 57.75 81 LEU A N 1
ATOM 632 C CA . LEU A 1 81 ? -8.895 -14.567 12.749 1.00 57.75 81 LEU A CA 1
ATOM 633 C C . LEU A 1 81 ? -8.896 -15.718 13.746 1.00 57.75 81 LEU A C 1
ATOM 635 O O . LEU A 1 81 ? -8.762 -16.882 13.361 1.00 57.75 81 LEU A O 1
ATOM 639 N N . LYS A 1 82 ? -9.077 -15.394 15.031 1.00 46.69 82 LYS A N 1
ATOM 640 C CA . LYS A 1 82 ? -9.469 -16.380 16.043 1.00 46.69 82 LYS A CA 1
ATOM 641 C C . LYS A 1 82 ? -10.898 -16.813 15.713 1.00 46.69 82 LYS A C 1
ATOM 643 O O . LYS A 1 82 ? -11.841 -16.109 16.048 1.00 46.69 82 LYS A O 1
ATOM 648 N N . GLY A 1 83 ? -11.035 -17.907 14.966 1.00 50.59 83 GLY A N 1
ATOM 649 C CA . GLY A 1 83 ? -12.338 -18.416 14.532 1.00 50.59 83 GLY A CA 1
ATOM 650 C C . GLY A 1 83 ? -12.379 -19.089 13.163 1.00 50.59 83 GLY A C 1
ATOM 651 O O . GLY A 1 83 ? -13.420 -19.630 12.843 1.00 50.59 83 GLY A O 1
ATOM 652 N N . GLY A 1 84 ? -11.280 -19.098 12.393 1.00 41.53 84 GLY A N 1
ATOM 653 C CA . GLY A 1 84 ? -11.136 -19.901 11.169 1.00 41.53 84 GLY A CA 1
ATOM 654 C C . GLY A 1 84 ? -12.165 -19.602 10.069 1.00 41.53 84 GLY A C 1
ATOM 655 O O . GLY A 1 84 ? -13.327 -19.966 10.158 1.00 41.53 84 GLY A O 1
ATOM 656 N N . PHE A 1 85 ? -11.736 -19.022 8.947 1.00 48.53 85 PHE A N 1
ATOM 657 C CA . PHE A 1 85 ? -12.584 -19.058 7.753 1.00 48.53 85 PHE A CA 1
ATOM 658 C C . PHE A 1 85 ? -12.671 -20.498 7.223 1.00 48.53 85 PHE A C 1
ATOM 660 O O . PHE A 1 85 ? -11.620 -21.105 6.978 1.00 48.53 85 PHE A O 1
ATOM 667 N N . PRO A 1 86 ? -13.876 -21.046 6.985 1.00 36.06 86 PRO A N 1
ATOM 668 C CA . PRO A 1 86 ? -14.004 -22.316 6.296 1.00 36.06 86 PRO A CA 1
ATOM 669 C C . PRO A 1 86 ? -13.576 -22.114 4.836 1.00 36.06 86 PRO A C 1
ATOM 671 O O . PRO A 1 86 ? -14.145 -21.302 4.112 1.00 36.06 86 PRO A O 1
ATOM 674 N N . GLY A 1 87 ? -12.556 -22.856 4.399 1.00 38.28 87 GLY A N 1
ATOM 675 C CA . GLY A 1 87 ? -12.294 -23.078 2.976 1.00 38.28 87 GLY A CA 1
ATOM 676 C C . GLY A 1 87 ? -11.135 -22.301 2.333 1.00 38.28 87 GLY A C 1
ATOM 677 O O . GLY A 1 87 ? -11.213 -21.104 2.070 1.00 38.28 87 GLY A O 1
ATOM 678 N N . LYS A 1 88 ? -10.135 -23.105 1.940 1.00 36.91 88 LYS A N 1
ATOM 679 C CA . LYS A 1 88 ? -9.236 -22.995 0.772 1.00 36.91 88 LYS A CA 1
ATOM 680 C C . LYS A 1 88 ? -8.123 -21.937 0.789 1.00 36.91 88 LYS A C 1
ATOM 682 O O . LYS A 1 88 ? -8.293 -20.781 1.159 1.00 36.91 88 LYS A O 1
ATOM 687 N N . ASN A 1 89 ? -6.942 -22.383 0.354 1.00 36.66 89 ASN A N 1
ATOM 688 C CA . ASN A 1 89 ? -5.824 -21.539 -0.053 1.00 36.66 89 ASN A CA 1
ATOM 689 C C . ASN A 1 89 ? -6.311 -20.649 -1.199 1.00 36.66 89 ASN A C 1
ATOM 691 O O . ASN A 1 89 ? -6.495 -21.129 -2.314 1.00 36.66 89 ASN A O 1
ATOM 695 N N . ARG A 1 90 ? -6.605 -19.382 -0.904 1.00 44.09 90 ARG A N 1
ATOM 696 C CA . ARG A 1 90 ? -7.045 -18.420 -1.910 1.00 44.09 90 ARG A CA 1
ATOM 697 C C . ARG A 1 90 ? -5.828 -17.681 -2.437 1.00 44.09 90 ARG A C 1
ATOM 699 O O . ARG A 1 90 ? -5.337 -16.748 -1.812 1.00 44.09 90 ARG A O 1
ATOM 706 N N . VAL A 1 91 ? -5.338 -18.155 -3.575 1.00 39.44 91 VAL A N 1
ATOM 707 C CA . VAL A 1 91 ? -4.733 -17.277 -4.572 1.00 39.44 91 VAL A CA 1
ATOM 708 C C . VAL A 1 91 ? -5.892 -16.450 -5.119 1.00 39.44 91 VAL A C 1
ATOM 710 O O . VAL A 1 91 ? -6.836 -17.023 -5.660 1.00 39.44 91 VAL A O 1
ATOM 713 N N . TYR A 1 92 ? -5.886 -15.141 -4.888 1.00 39.25 92 TYR A N 1
ATOM 714 C CA . TYR A 1 92 ? -6.841 -14.264 -5.557 1.00 39.25 92 TYR A CA 1
ATOM 715 C C . TYR A 1 92 ? -6.236 -13.929 -6.924 1.00 39.25 92 TYR A C 1
ATOM 717 O O . TYR A 1 92 ? -5.181 -13.299 -7.004 1.00 39.25 92 TYR A O 1
ATOM 725 N N . THR A 1 93 ? -6.861 -14.449 -7.976 1.00 30.19 93 THR A N 1
ATOM 726 C CA . THR A 1 93 ? -6.694 -13.975 -9.352 1.00 30.19 93 THR A CA 1
ATOM 727 C C . THR A 1 93 ? -7.693 -12.835 -9.531 1.00 30.19 93 THR A C 1
ATOM 729 O O . THR A 1 93 ? -8.837 -12.985 -9.094 1.00 30.19 93 THR A O 1
ATOM 732 N N . LEU A 1 94 ? -7.246 -11.695 -10.063 1.00 32.66 94 LEU A N 1
ATOM 733 C CA . LEU A 1 94 ? -8.149 -10.605 -10.452 1.00 32.66 94 LEU A CA 1
ATOM 734 C C . LEU A 1 94 ? -9.003 -11.022 -11.653 1.00 32.66 94 LEU A C 1
ATOM 736 O O . LEU A 1 94 ? -8.452 -11.713 -12.540 1.00 32.66 94 LEU A O 1
#

Radius of gyration: 15.35 Å; Cα contacts (8 Å, |Δi|>4): 55; chains: 1; bounding box: 32×33×35 Å

Solvent-accessible surface area (backbone atoms only — not comparable to full-atom values): 6108 Å² total; per-residue (Å²): 138,53,76,93,81,44,92,85,81,62,70,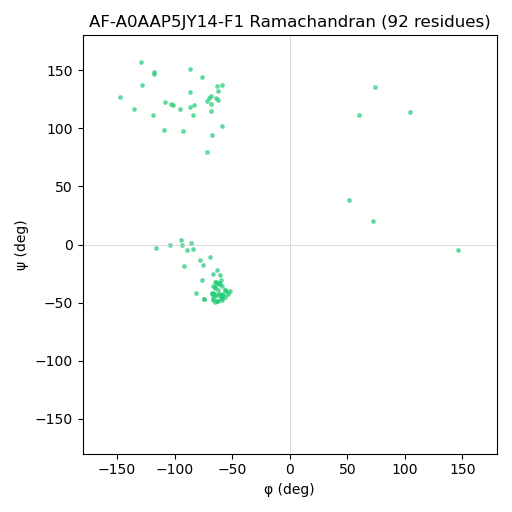91,78,41,64,66,39,60,53,42,21,55,60,50,53,76,78,55,55,71,67,63,44,70,67,33,65,66,58,50,52,53,37,55,77,70,64,54,90,68,83,51,66,72,66,59,42,41,68,45,44,51,51,21,62,41,56,77,70,64,59,59,71,49,88,61,81,79,78,93,56,98,77,64,83,88,78,77,91,61,66,53,62,121

pLDDT: mean 83.94, std 19.54, range [30.19, 98.0]

Foldseek 3Di:
DDVVVDDDDDLVVDVQLVVQLVVLVVVDDLVVLVPDPLLVVVCVVVVPPDDDPCSSSVVSSVVSVCPVVPNQWDQDDDRPDPPDDPDDRDGDGD

Nearest PDB structures (foldseek):
  2a4m-assembly2_B  TM=9.567E-01  e=2.056E-03  Deinococcus radiodurans
  3sz3-assembly1_A-2  TM=8.640E-01  e=1.960E-02  Vibrio cholerae O1 biovar El Tor str. N16961
  7elt-assembly1_A  TM=8.730E-01  e=1.132E-01  Mycobacterium tuberculosis
  6dfu-assembly1_A  TM=8.975E-01  e=1.284E-01  Haemophilus influenzae Rd KW20
  8i1y-assembly1_B  TM=8.860E-01  e=1.990E-01  Escherichia coli K-12

InterPro domains:
  IPR002305 Aminoacyl-tRNA synthetase, class Ic [PF00579] (2-76)
  IPR014729 Rossmann-like alpha/beta/alpha sandwich fold [G3DSA:3.40.50.620] (1-80)
  IPR050203 Tryptophan--tRNA ligase [PTHR43766] (3-76)

Organism: NCBI:txid1464